Protein AF-D5WF72-F1 (afdb_monomer_lite)

Foldseek 3Di:
DDDPDDPCPPCVVCVPVVVVVVLPDDLCVVCVVCPVVPDLDAEEEEDEVCRVNPNQVVCVVSNHNYDYD

pLDDT: mean 85.32, std 11.79, range [44.03, 97.5]

Structure (mmCIF, N/CA/C/O backbone):
data_AF-D5WF72-F1
#
_entry.id   AF-D5WF72-F1
#
loop_
_atom_site.group_PDB
_atom_site.id
_atom_site.type_symbol
_atom_site.label_atom_id
_atom_site.label_alt_id
_atom_site.label_comp_id
_atom_site.label_asym_id
_atom_site.label_entity_id
_atom_site.label_seq_id
_atom_site.pdbx_PDB_ins_code
_atom_site.Cartn_x
_atom_site.Cartn_y
_atom_site.Cartn_z
_atom_site.occupancy
_atom_site.B_iso_or_equiv
_atom_site.auth_seq_id
_atom_site.auth_comp_id
_atom_site.auth_asym_id
_atom_site.auth_atom_id
_atom_site.pdbx_PDB_model_num
ATOM 1 N N . MET A 1 1 ? 25.2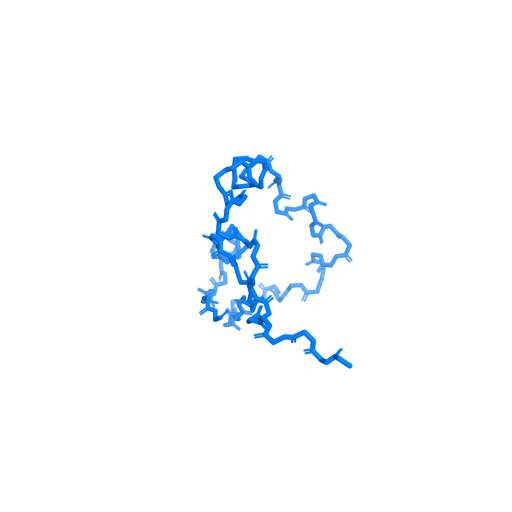29 -22.411 -10.456 1.00 44.03 1 MET A N 1
ATOM 2 C CA . MET A 1 1 ? 25.419 -20.961 -10.673 1.00 44.03 1 MET A CA 1
ATOM 3 C C . MET A 1 1 ? 24.276 -20.251 -9.976 1.00 44.03 1 MET A C 1
ATOM 5 O O . MET A 1 1 ? 23.161 -20.315 -10.471 1.00 44.03 1 MET A O 1
ATOM 9 N N . SER A 1 2 ? 24.521 -19.679 -8.799 1.00 54.78 2 SER A N 1
ATOM 10 C CA . SER A 1 2 ? 23.543 -18.816 -8.128 1.00 54.78 2 SER A CA 1
ATOM 11 C C . SER A 1 2 ? 23.698 -17.417 -8.714 1.00 54.78 2 SER A C 1
ATOM 13 O O . SER A 1 2 ? 24.814 -16.902 -8.748 1.00 54.78 2 SER A O 1
ATOM 15 N N . ALA A 1 3 ? 22.620 -16.840 -9.244 1.00 57.66 3 ALA A N 1
ATOM 16 C CA . ALA A 1 3 ? 22.633 -15.453 -9.692 1.00 57.66 3 ALA A CA 1
ATOM 17 C C . ALA A 1 3 ? 22.905 -14.557 -8.474 1.00 57.66 3 ALA A C 1
ATOM 19 O O . ALA A 1 3 ? 22.203 -14.650 -7.471 1.00 57.66 3 ALA A O 1
ATOM 20 N N . ASN A 1 4 ? 23.964 -13.752 -8.549 1.00 65.44 4 ASN A N 1
ATOM 21 C CA . ASN A 1 4 ? 24.484 -12.940 -7.445 1.00 65.44 4 ASN A CA 1
ATOM 22 C C . ASN A 1 4 ? 23.903 -11.510 -7.441 1.00 65.44 4 ASN A C 1
ATOM 24 O O . ASN A 1 4 ? 24.519 -10.597 -6.896 1.00 65.44 4 ASN A O 1
ATOM 28 N N . GLY A 1 5 ? 22.756 -11.317 -8.094 1.00 60.16 5 GLY A N 1
ATOM 29 C CA . GLY A 1 5 ? 22.044 -10.044 -8.156 1.00 60.16 5 GLY A CA 1
ATOM 30 C C . GLY A 1 5 ? 21.289 -9.760 -6.864 1.00 60.16 5 GLY A C 1
ATOM 31 O O . GLY A 1 5 ? 20.782 -10.685 -6.222 1.00 60.16 5 GLY A O 1
ATOM 32 N N . SER A 1 6 ? 21.170 -8.489 -6.468 1.00 70.44 6 SER A N 1
ATOM 33 C CA . SER A 1 6 ? 20.169 -8.135 -5.456 1.00 70.44 6 SER A CA 1
ATOM 34 C C . SER A 1 6 ? 18.780 -8.491 -5.998 1.00 70.44 6 SER A C 1
ATOM 36 O O . SER A 1 6 ? 18.541 -8.391 -7.198 1.00 70.44 6 SER A O 1
ATOM 38 N N . GLY A 1 7 ? 17.822 -8.864 -5.141 1.00 71.88 7 GLY A N 1
ATOM 39 C CA . GLY A 1 7 ? 16.446 -9.192 -5.572 1.00 71.88 7 GLY A CA 1
ATOM 40 C C . GLY A 1 7 ? 15.690 -8.051 -6.283 1.00 71.88 7 GLY A C 1
ATOM 41 O O . GLY A 1 7 ? 14.533 -8.214 -6.650 1.00 71.88 7 GLY A O 1
ATOM 42 N N . THR A 1 8 ? 16.339 -6.900 -6.455 1.00 72.06 8 THR A N 1
ATOM 43 C CA . THR A 1 8 ? 15.852 -5.671 -7.085 1.00 72.06 8 THR A CA 1
ATOM 44 C C . THR A 1 8 ? 16.619 -5.296 -8.360 1.00 72.06 8 THR A C 1
ATOM 46 O O . THR A 1 8 ? 16.349 -4.247 -8.945 1.00 72.06 8 THR A O 1
ATOM 49 N N . GLU A 1 9 ? 17.582 -6.111 -8.794 1.00 76.19 9 GLU A N 1
ATOM 50 C CA . GLU A 1 9 ? 18.342 -5.884 -10.027 1.00 76.19 9 GLU A CA 1
ATOM 51 C C . GLU A 1 9 ? 17.379 -5.811 -11.235 1.00 76.19 9 GLU A C 1
ATOM 53 O O . GLU A 1 9 ? 16.456 -6.619 -11.346 1.00 76.19 9 GLU A O 1
ATOM 58 N N . GLY A 1 10 ? 17.526 -4.803 -12.105 1.00 73.50 10 GLY A N 1
ATOM 59 C CA . GLY A 1 10 ? 16.622 -4.571 -13.245 1.00 73.50 10 GLY A CA 1
ATOM 60 C C . GLY A 1 10 ? 15.439 -3.617 -12.991 1.00 73.50 10 GLY A C 1
ATOM 61 O O . GLY A 1 10 ? 14.805 -3.158 -13.946 1.00 73.50 10 GLY A O 1
ATOM 62 N N . TYR A 1 11 ? 15.105 -3.306 -11.727 1.00 69.94 11 TYR A N 1
ATOM 63 C CA . TYR A 1 11 ? 13.974 -2.413 -11.412 1.00 69.94 11 TYR A CA 1
ATOM 64 C C . TYR A 1 11 ? 14.284 -0.940 -11.681 1.00 69.94 11 TYR A C 1
ATOM 66 O O . TYR A 1 11 ? 13.377 -0.184 -12.027 1.00 69.94 11 TYR A O 1
ATOM 74 N N . ALA A 1 12 ? 15.541 -0.524 -11.512 1.00 71.38 12 ALA A N 1
ATOM 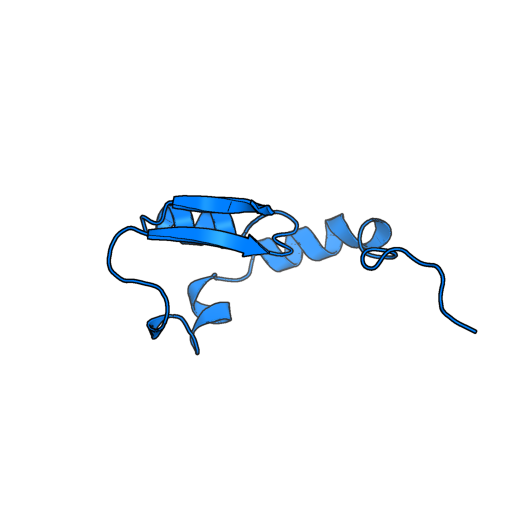75 C CA . ALA A 1 12 ? 15.941 0.870 -11.670 1.00 71.38 12 ALA A CA 1
ATOM 76 C C . ALA A 1 12 ? 15.919 1.303 -13.142 1.00 71.38 12 ALA A C 1
ATOM 78 O O . ALA A 1 12 ? 15.421 2.384 -13.447 1.00 71.38 12 ALA A O 1
ATOM 79 N N . GLU A 1 13 ? 16.383 0.450 -14.060 1.00 75.62 13 GLU A N 1
ATOM 80 C CA . GLU A 1 13 ? 16.468 0.787 -15.486 1.00 75.62 13 GLU A CA 1
ATOM 81 C C . GLU A 1 13 ? 15.092 0.945 -16.148 1.00 75.62 13 GLU A C 1
ATOM 83 O O . GLU A 1 13 ? 14.955 1.668 -17.130 1.00 75.62 13 GLU A O 1
ATOM 88 N N . GLN A 1 14 ? 14.060 0.287 -15.612 1.00 72.31 14 GLN A N 1
ATOM 89 C CA . GLN A 1 14 ? 12.694 0.328 -16.149 1.00 72.31 14 GLN A CA 1
ATOM 90 C C . GLN A 1 14 ? 11.747 1.202 -15.318 1.00 72.31 14 GLN A C 1
ATOM 92 O O . GLN A 1 14 ? 10.572 1.333 -15.669 1.00 72.31 14 GLN A O 1
ATOM 97 N N . ALA A 1 15 ? 12.239 1.795 -14.225 1.00 73.44 15 ALA A N 1
ATOM 98 C CA . ALA A 1 15 ? 11.411 2.444 -13.219 1.00 73.44 15 ALA A CA 1
ATOM 99 C C . ALA A 1 15 ? 10.488 3.502 -13.831 1.00 73.44 15 ALA A C 1
ATOM 101 O O . ALA A 1 15 ? 9.284 3.427 -13.632 1.00 73.44 15 ALA A O 1
ATOM 102 N N . GLU A 1 16 ? 11.002 4.442 -14.623 1.00 74.75 16 GLU A N 1
ATOM 103 C CA . GLU A 1 16 ? 10.202 5.572 -15.122 1.00 74.75 16 GLU A CA 1
ATOM 104 C C . GLU A 1 16 ? 9.009 5.143 -15.990 1.00 74.75 16 GLU A C 1
ATOM 106 O O . GLU A 1 16 ? 7.872 5.541 -15.729 1.00 74.75 16 GLU A O 1
ATOM 111 N N . ALA A 1 17 ? 9.234 4.272 -16.976 1.00 77.06 17 ALA A N 1
ATOM 112 C CA . ALA A 1 17 ? 8.168 3.786 -17.854 1.00 77.06 17 ALA A CA 1
ATOM 113 C C . ALA A 1 17 ? 7.125 2.952 -17.089 1.00 77.06 17 ALA A C 1
ATOM 115 O O . ALA A 1 17 ? 5.924 3.003 -17.366 1.00 77.06 17 ALA A O 1
ATOM 116 N N . VAL A 1 18 ? 7.584 2.186 -16.100 1.00 74.44 18 VAL A N 1
ATOM 117 C CA . VAL A 1 18 ? 6.737 1.350 -15.250 1.00 74.44 18 VAL A CA 1
ATOM 118 C C . VAL A 1 18 ? 5.915 2.219 -14.288 1.00 74.44 18 VAL A C 1
ATOM 120 O O . VAL A 1 18 ? 4.723 1.968 -14.113 1.00 74.44 18 VAL A O 1
ATOM 123 N N . ILE A 1 19 ? 6.502 3.280 -13.730 1.00 80.50 19 ILE A N 1
ATOM 124 C CA . ILE A 1 19 ? 5.858 4.240 -12.821 1.00 80.50 19 ILE A CA 1
ATOM 125 C C . ILE A 1 19 ? 4.654 4.915 -13.473 1.00 80.50 19 ILE A C 1
ATOM 127 O O . ILE A 1 19 ? 3.580 4.939 -12.868 1.00 80.50 19 ILE A O 1
ATOM 131 N N . GLU A 1 20 ? 4.808 5.423 -14.696 1.00 81.06 20 GLU A N 1
ATOM 132 C CA . GLU A 1 20 ? 3.714 6.094 -15.408 1.00 81.06 20 GLU A CA 1
ATOM 133 C C . GLU A 1 20 ? 2.524 5.156 -15.615 1.00 81.06 20 GLU A C 1
ATOM 135 O O . GLU A 1 20 ? 1.382 5.500 -15.311 1.00 81.06 20 GLU A O 1
ATOM 140 N N . ARG A 1 21 ? 2.787 3.906 -16.007 1.00 79.00 21 ARG A N 1
ATOM 141 C CA . ARG A 1 21 ? 1.733 2.901 -16.151 1.00 79.00 21 ARG A CA 1
ATOM 142 C C . ARG A 1 21 ? 1.060 2.578 -14.815 1.00 79.00 21 ARG A C 1
ATOM 144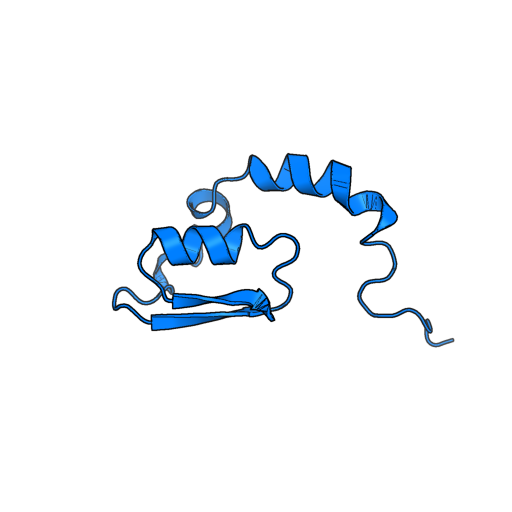 O O . ARG A 1 21 ? -0.167 2.503 -14.761 1.00 79.00 21 ARG A O 1
ATOM 151 N N . TRP A 1 22 ? 1.823 2.420 -13.734 1.00 76.19 22 TRP A N 1
ATOM 152 C CA . TRP A 1 22 ? 1.267 2.094 -12.415 1.00 76.19 22 TRP A CA 1
ATOM 153 C C . TRP A 1 22 ? 0.401 3.204 -11.825 1.00 76.19 22 TRP A C 1
ATOM 155 O O . TRP A 1 22 ? -0.588 2.897 -11.165 1.00 76.19 22 TRP A O 1
ATOM 165 N N . ARG A 1 23 ? 0.725 4.476 -12.078 1.00 76.44 23 ARG A N 1
ATOM 166 C CA . ARG A 1 23 ? -0.072 5.618 -11.595 1.00 76.44 23 ARG A CA 1
ATOM 167 C C . ARG A 1 23 ? -1.473 5.678 -12.199 1.00 76.44 23 ARG A C 1
ATOM 169 O O . ARG A 1 23 ? -2.372 6.225 -11.572 1.00 76.44 23 ARG A O 1
ATOM 176 N N . THR A 1 24 ? -1.666 5.116 -13.391 1.00 80.06 24 THR A N 1
ATOM 177 C CA . THR A 1 24 ? -2.977 5.098 -14.063 1.00 80.06 24 THR A CA 1
ATOM 178 C C . THR A 1 24 ? -3.914 4.006 -13.551 1.00 80.06 24 THR A C 1
ATOM 180 O O . THR A 1 24 ? -5.111 4.041 -13.835 1.00 80.06 24 THR A O 1
ATOM 183 N N . LEU A 1 25 ? -3.396 3.031 -12.797 1.00 83.31 25 LEU A N 1
ATOM 184 C CA . LEU A 1 25 ? -4.189 1.921 -12.289 1.00 83.31 25 LEU A CA 1
ATOM 185 C C . LEU A 1 25 ? -4.874 2.299 -10.975 1.00 83.31 25 LEU A C 1
ATOM 187 O O . LEU A 1 25 ? -4.238 2.674 -9.993 1.00 83.31 25 LEU A O 1
ATOM 191 N N . SER A 1 26 ? -6.193 2.140 -10.957 1.00 88.19 26 SER A N 1
ATOM 192 C CA . SER A 1 26 ? -7.019 2.278 -9.762 1.00 88.19 26 SER A CA 1
ATOM 193 C C . SER A 1 26 ? -6.643 1.224 -8.719 1.00 88.19 26 SER A C 1
ATOM 195 O O . SER A 1 26 ? -6.618 0.021 -9.003 1.00 88.19 26 SER A O 1
ATOM 197 N N . PHE A 1 27 ? -6.395 1.674 -7.484 1.00 91.06 27 PHE A N 1
ATOM 198 C CA . PHE A 1 27 ? -6.159 0.785 -6.345 1.00 91.06 27 PHE A CA 1
ATOM 199 C C . PHE A 1 27 ? -7.326 -0.190 -6.149 1.00 91.06 27 PHE A C 1
ATOM 201 O O . PHE A 1 27 ? -7.097 -1.379 -5.930 1.00 91.06 27 PHE A O 1
ATOM 208 N N . ALA A 1 28 ? -8.564 0.300 -6.273 1.00 91.25 28 ALA A N 1
ATOM 209 C CA . ALA A 1 28 ? -9.765 -0.501 -6.078 1.00 91.25 28 ALA A CA 1
ATOM 210 C C . ALA A 1 28 ? -9.916 -1.586 -7.152 1.00 91.25 28 ALA A C 1
ATOM 212 O O . ALA A 1 28 ? -10.242 -2.723 -6.824 1.00 91.25 28 ALA A O 1
ATOM 213 N N . ASP A 1 29 ? -9.623 -1.273 -8.416 1.00 92.19 29 ASP A N 1
ATOM 214 C CA . ASP A 1 29 ? -9.741 -2.247 -9.507 1.00 92.19 29 ASP A CA 1
ATOM 215 C C . ASP A 1 29 ? -8.657 -3.319 -9.416 1.00 92.19 29 ASP A C 1
ATOM 217 O O . ASP A 1 29 ? -8.938 -4.512 -9.557 1.00 92.19 29 ASP A O 1
ATOM 221 N N . ARG A 1 30 ? -7.421 -2.906 -9.109 1.00 91.75 30 ARG A N 1
ATOM 222 C CA . ARG A 1 30 ? -6.283 -3.815 -8.944 1.00 91.75 30 ARG A CA 1
ATOM 223 C C . ARG A 1 30 ? -6.475 -4.770 -7.768 1.00 91.75 30 ARG A C 1
ATOM 225 O O . ARG A 1 30 ? -6.163 -5.952 -7.890 1.00 91.75 30 ARG A O 1
ATOM 232 N N . HIS A 1 31 ? -6.985 -4.266 -6.647 1.00 92.81 31 HIS A N 1
ATOM 233 C CA . HIS A 1 31 ? -7.122 -5.032 -5.409 1.00 92.81 31 HIS A CA 1
ATOM 234 C C . HIS A 1 31 ? -8.529 -5.573 -5.179 1.00 92.81 31 HIS A C 1
ATOM 236 O O . HIS A 1 31 ? -8.767 -6.172 -4.135 1.00 92.81 31 HIS A O 1
ATOM 242 N N . ARG A 1 32 ? -9.457 -5.426 -6.137 1.00 94.06 32 ARG A N 1
ATOM 243 C CA . ARG A 1 32 ? -10.860 -5.856 -6.009 1.00 94.06 32 ARG A CA 1
ATOM 244 C C . ARG A 1 32 ? -11.043 -7.233 -5.354 1.00 94.06 32 ARG A C 1
ATOM 246 O O . ARG A 1 32 ? -11.891 -7.325 -4.473 1.00 94.06 32 ARG A O 1
ATOM 253 N N . PRO A 1 33 ? -10.270 -8.283 -5.705 1.00 95.81 33 PRO A N 1
ATOM 254 C CA . PRO A 1 33 ? -10.440 -9.603 -5.094 1.00 95.81 33 PRO A CA 1
ATOM 255 C C . PRO A 1 33 ? -10.111 -9.666 -3.596 1.00 95.81 33 PRO A C 1
ATOM 257 O O . PRO A 1 33 ? -10.522 -10.611 -2.933 1.00 95.81 33 PRO A O 1
ATOM 260 N N . ILE A 1 34 ? -9.355 -8.695 -3.077 1.00 92.94 34 ILE A N 1
ATOM 261 C CA . ILE A 1 34 ? -8.863 -8.661 -1.695 1.00 92.94 34 ILE A CA 1
ATOM 262 C C . ILE A 1 34 ? -9.319 -7.421 -0.915 1.00 92.94 34 ILE A C 1
ATOM 264 O O . ILE A 1 34 ? -8.964 -7.287 0.253 1.00 92.94 34 ILE A O 1
ATOM 268 N N . LEU A 1 35 ? -10.084 -6.505 -1.524 1.00 92.19 35 LEU A N 1
ATOM 269 C CA . LEU A 1 35 ? -10.532 -5.274 -0.855 1.00 92.19 35 LEU A CA 1
ATOM 270 C C . LEU A 1 35 ? -11.295 -5.572 0.438 1.00 92.19 35 LEU A C 1
ATOM 272 O O . LEU A 1 35 ? -11.098 -4.885 1.436 1.00 92.19 35 LEU A O 1
ATOM 276 N N . ASP A 1 36 ? -12.110 -6.628 0.439 1.00 93.56 36 ASP A N 1
ATOM 277 C CA . ASP A 1 36 ? -12.883 -7.047 1.611 1.00 93.56 36 ASP A CA 1
ATOM 278 C C . ASP A 1 36 ? -12.013 -7.575 2.764 1.00 93.56 36 ASP A C 1
ATOM 280 O O . ASP A 1 36 ? -12.507 -7.747 3.879 1.00 93.56 36 ASP A O 1
ATOM 284 N N . TRP A 1 37 ? -10.721 -7.823 2.527 1.00 94.25 37 TRP A N 1
ATOM 285 C CA . TRP A 1 37 ? -9.762 -8.220 3.562 1.00 94.25 37 TRP A CA 1
ATOM 286 C C . TRP A 1 37 ? -9.058 -7.026 4.206 1.00 94.25 37 TRP A C 1
ATOM 288 O O . TRP A 1 37 ? -8.398 -7.191 5.233 1.00 94.25 37 TRP A O 1
ATOM 298 N N . ILE A 1 38 ? -9.196 -5.822 3.642 1.00 92.12 38 ILE A N 1
ATOM 299 C CA . ILE A 1 38 ? -8.651 -4.611 4.254 1.00 92.12 38 ILE A CA 1
ATOM 300 C C . ILE A 1 38 ? -9.480 -4.291 5.509 1.00 92.12 38 ILE A C 1
ATOM 302 O O . ILE A 1 38 ? -10.711 -4.209 5.431 1.00 92.12 38 ILE A O 1
ATOM 306 N N . PRO A 1 39 ? -8.840 -4.086 6.678 1.00 92.50 39 PRO A N 1
ATOM 307 C CA . PRO A 1 39 ? -9.551 -3.742 7.900 1.00 92.50 39 PRO A CA 1
ATOM 308 C C . PRO A 1 39 ? -10.428 -2.501 7.723 1.00 92.50 39 PRO A C 1
ATOM 310 O O . PRO A 1 39 ? -9.964 -1.445 7.298 1.00 92.50 39 PRO A O 1
ATOM 313 N N . ARG A 1 40 ? -11.702 -2.606 8.111 1.00 90.81 40 ARG A N 1
ATOM 314 C CA . ARG A 1 40 ? -12.619 -1.453 8.108 1.00 90.81 40 ARG A CA 1
ATOM 315 C C . ARG A 1 40 ? -12.315 -0.452 9.224 1.00 90.81 40 ARG A C 1
ATOM 317 O O . ARG A 1 40 ? -12.629 0.723 9.090 1.00 90.81 40 ARG A O 1
ATOM 324 N N . ALA A 1 41 ? -11.734 -0.918 10.329 1.00 94.25 41 ALA A N 1
ATOM 325 C CA . ALA A 1 41 ? -11.278 -0.057 11.414 1.00 94.25 41 ALA A CA 1
ATOM 326 C C . ALA A 1 41 ? -9.890 0.527 11.088 1.00 94.25 41 ALA A C 1
ATOM 328 O O . ALA A 1 41 ? -9.067 -0.201 10.519 1.00 94.25 41 ALA A O 1
ATOM 329 N N . PRO A 1 42 ? -9.595 1.782 11.484 1.00 94.88 42 PRO A N 1
ATOM 330 C CA . PRO A 1 42 ? -8.277 2.377 11.287 1.00 94.88 42 PRO A CA 1
ATOM 331 C C . PRO A 1 42 ? -7.173 1.485 11.854 1.00 94.88 42 PRO A C 1
ATOM 333 O O . PRO A 1 42 ? -7.152 1.180 13.047 1.00 94.88 42 PRO A O 1
ATOM 336 N N . SER A 1 43 ? -6.268 1.050 10.984 1.00 96.81 43 SER A N 1
ATOM 337 C CA . SER A 1 43 ? -5.220 0.084 11.299 1.0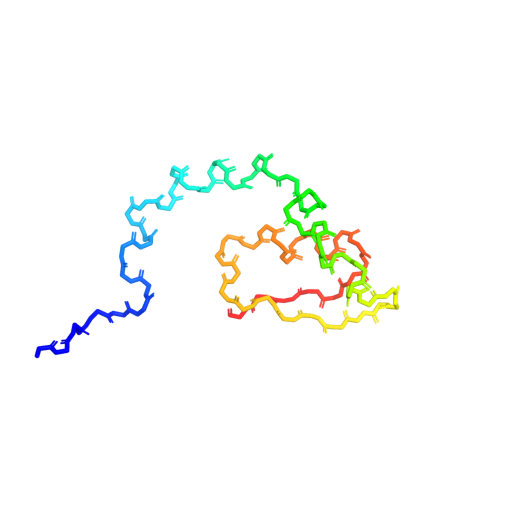0 96.81 43 SER A CA 1
ATOM 338 C C . SER A 1 43 ? -3.860 0.571 10.809 1.00 96.81 43 SER A C 1
ATOM 340 O O . SER A 1 43 ? -3.755 1.430 9.932 1.00 96.81 43 SER A O 1
ATOM 342 N N . ARG A 1 44 ? -2.794 0.014 11.389 1.00 97.50 44 ARG A N 1
ATOM 343 C CA . ARG A 1 44 ? -1.418 0.226 10.927 1.00 97.50 44 ARG A CA 1
ATOM 344 C C . ARG A 1 44 ? -1.085 -0.831 9.884 1.00 97.50 44 ARG A C 1
ATOM 346 O O . ARG A 1 44 ? -1.181 -2.017 10.187 1.00 97.50 44 ARG A O 1
ATOM 353 N N . ILE A 1 45 ? -0.695 -0.408 8.687 1.00 95.69 45 ILE A N 1
ATOM 354 C CA . ILE A 1 45 ? -0.388 -1.301 7.566 1.00 95.69 45 ILE A CA 1
ATOM 355 C C . ILE A 1 45 ? 1.032 -1.027 7.081 1.00 95.69 45 ILE A C 1
ATOM 357 O O . ILE A 1 45 ? 1.432 0.124 6.915 1.00 95.69 45 ILE A O 1
ATOM 361 N N . VAL A 1 46 ? 1.789 -2.096 6.848 1.00 96.56 46 VAL A N 1
ATOM 362 C CA . VAL A 1 46 ? 3.096 -2.027 6.196 1.00 96.56 46 VAL A CA 1
ATOM 363 C C . VAL A 1 46 ? 2.971 -2.546 4.764 1.00 96.56 46 VAL A C 1
ATOM 365 O O . VAL A 1 46 ? 2.488 -3.654 4.544 1.00 96.56 46 VAL A O 1
ATOM 368 N N . ASP A 1 47 ? 3.367 -1.720 3.799 1.00 94.50 47 ASP A N 1
ATOM 369 C CA . ASP A 1 47 ? 3.414 -2.049 2.374 1.00 94.50 47 ASP A CA 1
ATOM 370 C C . ASP A 1 47 ? 4.823 -2.561 2.042 1.00 94.50 47 ASP A C 1
ATOM 372 O O . ASP A 1 47 ? 5.778 -1.781 1.977 1.00 94.50 47 ASP A O 1
ATOM 376 N N . ILE A 1 48 ? 4.964 -3.885 1.941 1.00 93.81 48 ILE A N 1
ATOM 377 C CA . ILE A 1 48 ? 6.246 -4.554 1.687 1.00 93.81 48 ILE A CA 1
ATOM 378 C C . ILE A 1 48 ? 6.532 -4.535 0.191 1.00 93.81 48 ILE A C 1
ATOM 380 O O . ILE A 1 48 ? 5.732 -5.033 -0.601 1.00 93.81 48 ILE A O 1
ATOM 384 N N . GLY A 1 49 ? 7.701 -4.026 -0.202 1.00 88.94 49 GLY A N 1
ATOM 385 C CA . GLY A 1 49 ? 8.021 -3.904 -1.626 1.00 88.94 49 GLY A CA 1
ATOM 386 C C . GLY A 1 49 ? 7.184 -2.816 -2.301 1.00 88.94 49 GLY A C 1
ATOM 387 O O . GLY A 1 49 ? 6.858 -2.923 -3.482 1.00 88.94 49 GLY A O 1
ATOM 388 N N . ALA A 1 50 ? 6.872 -1.755 -1.551 1.00 88.38 50 ALA A N 1
ATOM 389 C CA . ALA A 1 50 ? 5.960 -0.679 -1.936 1.00 88.38 50 ALA A CA 1
ATOM 390 C C . ALA A 1 50 ? 6.321 0.045 -3.248 1.00 88.38 50 ALA A C 1
ATOM 392 O O . ALA A 1 50 ? 5.511 0.802 -3.788 1.00 88.38 50 ALA A O 1
ATOM 393 N N . GLY A 1 51 ? 7.551 -0.107 -3.749 1.00 88.25 51 GLY A N 1
ATOM 394 C CA . GLY A 1 51 ? 8.051 0.632 -4.906 1.00 88.25 51 GLY A CA 1
ATOM 395 C C . GLY A 1 51 ? 7.852 2.141 -4.721 1.00 88.25 51 GLY A C 1
ATOM 396 O O . GLY A 1 51 ? 8.233 2.722 -3.702 1.00 88.25 51 GLY A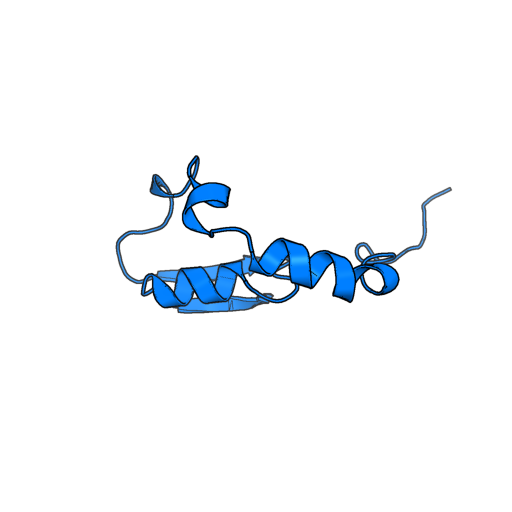 O 1
ATOM 397 N N . ILE A 1 52 ? 7.185 2.793 -5.677 1.00 87.81 52 ILE A N 1
ATOM 398 C CA . ILE A 1 52 ? 6.854 4.225 -5.572 1.00 87.81 52 ILE A CA 1
ATOM 399 C C . ILE A 1 52 ? 5.800 4.554 -4.505 1.00 87.81 52 ILE A C 1
ATOM 401 O O . ILE A 1 52 ? 5.657 5.717 -4.124 1.00 87.81 52 ILE A O 1
ATOM 405 N N . GLY A 1 53 ? 5.119 3.553 -3.948 1.00 91.00 53 GLY A N 1
ATOM 406 C CA . GLY A 1 53 ? 4.176 3.693 -2.842 1.00 91.00 53 GLY A CA 1
ATOM 407 C C . GLY A 1 53 ? 2.763 4.086 -3.240 1.00 91.00 53 GLY A C 1
ATOM 408 O O . GLY A 1 53 ? 2.087 4.735 -2.446 1.00 91.00 53 GLY A O 1
ATOM 409 N N . THR A 1 54 ? 2.328 3.732 -4.451 1.00 91.81 54 THR A N 1
ATOM 410 C CA . THR A 1 54 ? 0.943 3.946 -4.899 1.00 91.81 54 THR A CA 1
ATOM 411 C C . THR A 1 54 ? -0.052 3.295 -3.940 1.00 91.81 54 THR A C 1
ATOM 413 O O . THR A 1 54 ? -1.037 3.922 -3.555 1.00 91.81 54 THR A O 1
ATOM 416 N N . ASP A 1 55 ? 0.239 2.070 -3.500 1.00 92.94 55 ASP A N 1
ATOM 417 C CA . ASP A 1 55 ? -0.668 1.287 -2.661 1.00 92.94 55 ASP A CA 1
ATOM 418 C C . ASP A 1 55 ? -0.674 1.814 -1.215 1.00 92.94 55 ASP A C 1
ATOM 420 O O . ASP A 1 55 ? -1.746 2.089 -0.673 1.00 92.94 55 ASP A O 1
ATOM 424 N N . ALA A 1 56 ? 0.495 2.108 -0.630 1.00 94.69 56 ALA A N 1
ATOM 425 C CA . ALA A 1 56 ? 0.588 2.829 0.645 1.00 94.69 56 ALA A CA 1
ATOM 426 C C . ALA A 1 56 ? -0.189 4.166 0.652 1.00 94.69 56 ALA A C 1
ATOM 428 O O . ALA A 1 56 ? -0.892 4.467 1.618 1.00 94.69 56 ALA A O 1
ATOM 429 N N . ALA A 1 57 ? -0.104 4.965 -0.418 1.00 93.81 57 ALA A N 1
ATOM 430 C CA . ALA A 1 57 ? -0.839 6.227 -0.520 1.00 93.81 57 ALA A CA 1
ATOM 431 C C . ALA A 1 57 ? -2.360 6.011 -0.617 1.00 93.81 57 ALA A C 1
ATOM 433 O O . ALA A 1 57 ? -3.128 6.718 0.038 1.00 93.81 57 ALA A O 1
ATOM 434 N N . ALA A 1 58 ? -2.801 5.015 -1.388 1.00 93.81 58 ALA A N 1
ATOM 435 C CA . ALA A 1 58 ? -4.214 4.671 -1.503 1.00 93.81 58 ALA A CA 1
ATOM 436 C C . ALA A 1 58 ? -4.794 4.157 -0.175 1.00 93.81 58 ALA A C 1
ATOM 438 O O . ALA A 1 58 ? -5.875 4.580 0.227 1.00 93.81 58 ALA A O 1
ATOM 439 N N . LEU A 1 59 ? -4.057 3.313 0.553 1.00 95.00 59 LEU A N 1
ATOM 440 C CA . LEU A 1 59 ? -4.442 2.852 1.890 1.00 95.00 59 LEU A CA 1
ATOM 441 C C . LEU A 1 59 ? -4.574 4.018 2.880 1.00 95.00 59 LEU A C 1
ATOM 443 O O . LEU A 1 59 ? -5.533 4.058 3.652 1.00 95.00 59 LEU A O 1
ATOM 447 N N . ALA A 1 60 ? -3.666 4.996 2.825 1.00 95.12 60 ALA A N 1
ATOM 448 C CA . ALA A 1 60 ? -3.774 6.209 3.634 1.00 95.12 60 ALA A CA 1
ATOM 449 C C . ALA A 1 60 ? -5.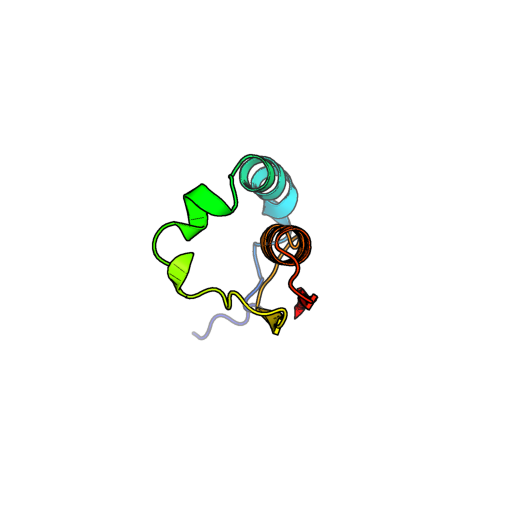032 7.027 3.297 1.00 95.12 60 ALA A C 1
ATOM 451 O O . ALA A 1 60 ? -5.727 7.493 4.199 1.00 95.12 60 ALA A O 1
ATOM 452 N N . ALA A 1 61 ? -5.384 7.137 2.012 1.00 93.75 61 ALA A N 1
ATOM 453 C CA . ALA A 1 61 ? -6.618 7.792 1.573 1.00 93.75 61 ALA A CA 1
ATOM 454 C C . ALA A 1 61 ? -7.895 7.057 2.034 1.00 93.75 61 ALA A C 1
ATOM 456 O O . ALA A 1 61 ? -8.935 7.689 2.207 1.00 93.75 61 ALA A O 1
ATOM 457 N N . LEU A 1 62 ? -7.814 5.746 2.289 1.00 92.69 62 LEU A N 1
ATOM 458 C CA . LEU A 1 62 ? -8.886 4.942 2.891 1.00 92.69 62 LEU A CA 1
ATOM 459 C C . LEU A 1 62 ? -8.954 5.059 4.429 1.00 92.69 62 LEU A C 1
ATOM 461 O O . LEU A 1 62 ? -9.749 4.362 5.058 1.00 92.69 62 LEU A O 1
ATOM 465 N N . GLY A 1 63 ? -8.136 5.917 5.048 1.00 95.12 63 GLY A N 1
ATOM 466 C CA . GLY A 1 63 ? -8.127 6.149 6.497 1.00 95.12 63 GLY A CA 1
ATOM 467 C C . GLY A 1 63 ? -7.221 5.205 7.295 1.00 95.12 63 GLY A C 1
ATOM 468 O O . GLY A 1 63 ? -7.320 5.157 8.522 1.00 95.12 63 GLY A O 1
ATOM 469 N N . GLN A 1 64 ? -6.341 4.457 6.625 1.00 95.56 64 GLN A N 1
ATOM 470 C CA . GLN A 1 64 ? -5.354 3.594 7.278 1.00 95.56 64 GLN A CA 1
ATOM 471 C C . GLN A 1 64 ? -4.065 4.364 7.589 1.00 95.56 64 GLN A C 1
ATOM 473 O O . GLN A 1 64 ? -3.709 5.316 6.899 1.00 95.56 64 GLN A O 1
ATOM 478 N N . LEU A 1 65 ? -3.304 3.923 8.593 1.00 96.69 65 LEU A N 1
ATOM 479 C CA . LEU A 1 65 ? -1.941 4.409 8.814 1.00 96.69 65 LEU A CA 1
ATOM 480 C C . LEU A 1 65 ? -0.959 3.502 8.063 1.00 96.69 65 LEU A C 1
ATOM 482 O O . LEU A 1 65 ? -0.515 2.486 8.598 1.00 96.69 65 LEU A O 1
ATOM 486 N N . ALA A 1 66 ? -0.649 3.859 6.816 1.00 95.88 66 ALA A N 1
ATOM 487 C CA . ALA A 1 66 ? 0.215 3.074 5.937 1.00 95.88 66 ALA A CA 1
ATOM 488 C C . ALA A 1 66 ? 1.674 3.569 5.944 1.00 95.88 66 ALA A C 1
ATOM 490 O O . ALA A 1 66 ? 1.937 4.770 5.866 1.00 95.88 66 ALA A O 1
ATOM 491 N N . SER A 1 67 ? 2.630 2.640 5.996 1.00 95.00 67 SER A N 1
ATOM 492 C CA . SER A 1 67 ? 4.072 2.905 5.884 1.00 95.00 67 SER A CA 1
ATOM 493 C C . SER A 1 67 ? 4.728 1.990 4.854 1.00 95.00 67 SER A C 1
ATOM 495 O O . SER A 1 67 ? 4.309 0.846 4.697 1.00 95.00 67 SER A O 1
ATOM 497 N N . LYS A 1 68 ? 5.786 2.468 4.196 1.00 93.81 68 LYS A N 1
ATOM 498 C CA . LYS A 1 68 ? 6.603 1.670 3.267 1.00 93.81 68 LYS A CA 1
ATOM 499 C C . LYS A 1 68 ? 7.670 0.885 4.033 1.00 93.81 68 LYS A C 1
ATOM 501 O O . LYS A 1 68 ? 8.189 1.412 5.020 1.00 93.81 68 LYS A O 1
ATOM 506 N N . ALA A 1 69 ? 8.020 -0.307 3.556 1.00 86.12 69 ALA A N 1
ATOM 507 C CA . ALA A 1 69 ? 9.167 -1.079 4.034 1.00 86.12 69 ALA A CA 1
ATOM 508 C C . ALA A 1 69 ? 9.887 -1.809 2.893 1.00 86.12 69 ALA A C 1
ATOM 510 O O . ALA A 1 69 ? 9.222 -2.191 1.897 1.00 86.12 69 ALA A O 1
#

InterPro domains:
  IPR029063 S-adenosyl-L-methionine-dependent methyltransferase superfamily [G3DSA:3.40.50.150] (2-66)
  IPR029063 S-adenosyl-L-methionine-dependent methyltransferase superfamily [SSF53335] (22-63)

Secondary structure (DSSP, 8-state):
----S-TTTTTTTTHHHHHHHHHTS-HHHHHGGGGGGS-SS--EEEETT-TT-HHHHHHHHTT-EEEE-

Organism: Paraburkholderia atlantica (NCBI:txid2654982)

Sequence (69 aa):
MSANGSGTEGYAEQAEAVIERWRTLSFADRHRPILDWIPRAPSRIVDIGAGIGTDAAALAALGQLASKA

Radius of gyration: 14.55 Å; chains: 1; bounding box: 38×29×29 Å